Pro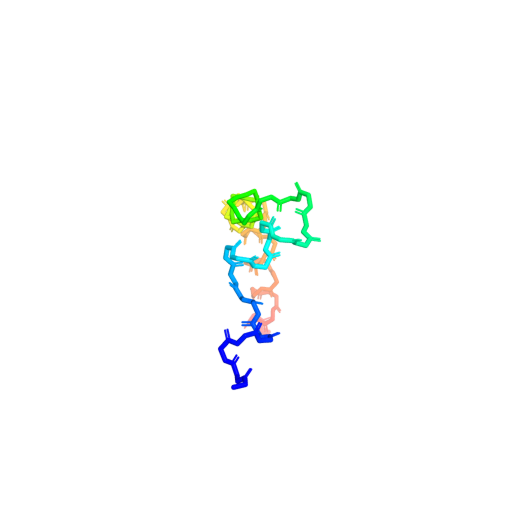tein AF-A0A3C1LXL1-F1 (afdb_monomer)

pLDDT: mean 87.06, std 11.97, range [51.94, 96.19]

Foldseek 3Di:
DVVPPDDDQQRCCVPPHPDGSVNVVVVVVCCVPDPVNVVVVVVVVCVVPVD

Secondary structure (DSSP, 8-state):
-HHHH---THHHHHHH-SS-HHHHHHHHHHHHH-HHHHHHHHHHHHHHH--

Nearest PDB structures (foldseek):
  1guu-assembly1_A  TM=4.890E-01  e=7.602E+00  Mus musculus

Mean predicted aligned error: 7.02 Å

Sequence (51 aa):
PEKSNIKRGKTFFNEFLDITYDDVDNYLSNLSESEDNIKVFNDLYNRVMNL

Radius of gyration: 17.74 Å; Cα contacts (8 Å, |Δi|>4): 15; chains: 1; bounding box: 43×22×42 Å

Solvent-accessible surface area (backbone atoms only — not comparable to full-atom values): 3109 Å² total; per-residue (Å²): 113,71,85,80,73,63,67,61,71,63,58,34,22,74,75,76,45,95,58,55,54,64,57,54,52,51,50,52,48,55,54,67,69,29,66,70,52,46,46,53,53,50,54,50,49,50,60,70,68,58,122

Structure (mmCIF, N/CA/C/O backbone):
data_AF-A0A3C1LXL1-F1
#
_entry.id   AF-A0A3C1LXL1-F1
#
loop_
_atom_site.group_PDB
_atom_site.id
_atom_site.type_symbol
_atom_site.label_atom_id
_atom_site.label_alt_id
_atom_site.label_comp_id
_atom_site.label_asym_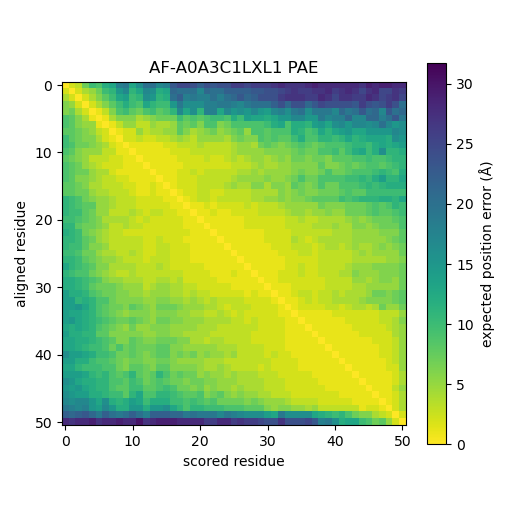id
_atom_site.label_entity_id
_atom_site.label_seq_id
_atom_site.pdbx_PDB_ins_code
_atom_site.Cartn_x
_atom_site.Cartn_y
_atom_site.Cartn_z
_atom_site.occupancy
_atom_site.B_iso_or_equiv
_atom_site.auth_seq_id
_atom_site.auth_comp_id
_atom_site.auth_asym_id
_atom_site.auth_atom_id
_atom_site.pdbx_PDB_model_num
ATOM 1 N N . PRO A 1 1 ? 28.080 -15.869 -5.840 1.00 55.12 1 PRO A N 1
ATOM 2 C CA . PRO A 1 1 ? 26.820 -16.551 -6.237 1.00 55.12 1 PRO A CA 1
ATOM 3 C C . PRO A 1 1 ? 25.552 -15.847 -5.722 1.00 55.12 1 PRO A C 1
ATOM 5 O O . PRO A 1 1 ? 24.635 -15.624 -6.500 1.00 55.12 1 PRO A O 1
ATOM 8 N N . GLU A 1 2 ? 25.499 -15.444 -4.446 1.00 51.94 2 GLU A N 1
ATOM 9 C CA . GLU A 1 2 ? 24.286 -14.829 -3.865 1.00 51.94 2 GLU A CA 1
ATOM 10 C C . GLU A 1 2 ? 23.914 -13.468 -4.478 1.00 51.94 2 GLU A C 1
ATOM 12 O O . GLU A 1 2 ? 22.736 -13.177 -4.659 1.00 51.94 2 GLU A O 1
ATOM 17 N N . LYS A 1 3 ? 24.906 -12.659 -4.876 1.00 56.84 3 LYS A N 1
ATOM 18 C CA . LYS A 1 3 ? 24.678 -11.332 -5.480 1.00 56.84 3 LYS A CA 1
ATOM 19 C C . LYS A 1 3 ? 24.193 -11.358 -6.938 1.00 56.84 3 LYS A C 1
ATOM 21 O O . LYS A 1 3 ? 23.717 -10.335 -7.412 1.00 56.84 3 LYS A O 1
ATOM 26 N N . SER A 1 4 ? 24.332 -12.476 -7.659 1.00 62.78 4 SER A N 1
ATOM 27 C CA . SER A 1 4 ? 23.924 -12.557 -9.074 1.00 62.78 4 SER A CA 1
ATOM 28 C C . SER A 1 4 ? 22.509 -13.101 -9.261 1.00 62.78 4 SER A C 1
ATOM 30 O O . SER A 1 4 ? 21.845 -12.721 -10.219 1.00 62.78 4 SER A O 1
ATOM 32 N N . ASN A 1 5 ? 22.046 -13.965 -8.351 1.00 65.69 5 ASN A N 1
ATOM 33 C CA . ASN A 1 5 ? 20.850 -14.782 -8.582 1.00 65.69 5 ASN A CA 1
ATOM 34 C C . ASN A 1 5 ? 19.618 -14.317 -7.796 1.00 65.69 5 ASN A C 1
ATOM 36 O O . ASN A 1 5 ? 18.504 -14.699 -8.135 1.00 65.69 5 ASN A O 1
ATOM 40 N N . ILE A 1 6 ? 19.793 -13.498 -6.755 1.00 72.94 6 ILE A N 1
ATOM 41 C CA . ILE A 1 6 ? 18.683 -12.990 -5.947 1.00 72.94 6 ILE A CA 1
ATOM 42 C C . ILE A 1 6 ? 18.478 -11.514 -6.287 1.00 72.94 6 ILE A C 1
ATOM 44 O O . ILE A 1 6 ? 19.132 -10.636 -5.723 1.00 72.94 6 ILE A O 1
ATOM 48 N N . LYS A 1 7 ? 17.573 -11.238 -7.230 1.00 75.19 7 LYS A N 1
ATOM 49 C CA . LYS A 1 7 ? 17.121 -9.873 -7.530 1.00 75.19 7 LYS A CA 1
ATOM 50 C C . LYS A 1 7 ? 15.938 -9.543 -6.616 1.00 75.19 7 LYS A C 1
ATOM 52 O O . LYS A 1 7 ? 14.979 -10.303 -6.551 1.00 75.19 7 LYS A O 1
ATOM 57 N N . ARG A 1 8 ? 16.033 -8.447 -5.859 1.00 80.75 8 ARG A N 1
ATOM 58 C CA . ARG A 1 8 ? 15.008 -7.970 -4.908 1.00 80.75 8 ARG A CA 1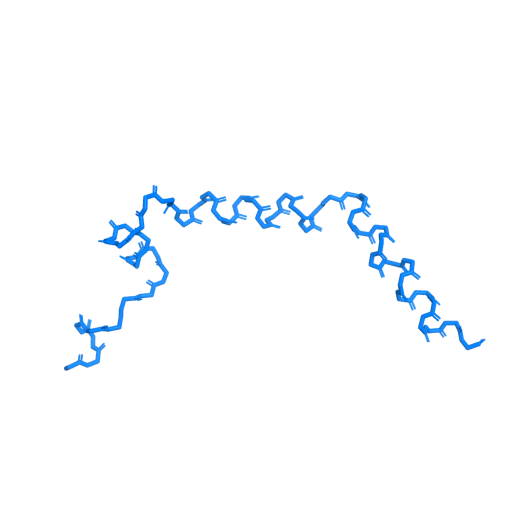
ATOM 59 C C . ARG A 1 8 ? 14.715 -6.497 -5.163 1.00 80.75 8 ARG A C 1
ATOM 61 O O . ARG A 1 8 ? 15.542 -5.802 -5.753 1.00 80.75 8 ARG A O 1
ATOM 68 N N . GLY A 1 9 ? 13.569 -6.025 -4.675 1.00 82.31 9 GLY A N 1
ATOM 69 C CA . GLY A 1 9 ? 13.157 -4.629 -4.824 1.00 82.31 9 GLY A CA 1
ATOM 70 C C . GLY A 1 9 ? 13.128 -4.212 -6.294 1.00 82.31 9 GLY A C 1
ATOM 71 O O . GLY A 1 9 ? 12.792 -5.015 -7.162 1.00 82.31 9 GLY A O 1
ATOM 72 N N . LYS A 1 10 ? 13.550 -2.981 -6.585 1.00 84.38 10 LYS A N 1
ATOM 73 C CA . LYS A 1 10 ? 13.461 -2.370 -7.920 1.00 84.38 10 LYS A CA 1
ATOM 74 C C . LYS A 1 10 ? 14.067 -3.211 -9.054 1.00 84.38 10 LYS A C 1
ATOM 76 O O . LYS A 1 10 ? 13.513 -3.250 -10.145 1.00 84.38 10 LYS A O 1
ATOM 81 N N . THR A 1 11 ? 15.164 -3.929 -8.804 1.00 86.25 11 THR A N 1
ATOM 82 C CA . THR A 1 11 ? 15.825 -4.751 -9.834 1.00 86.25 11 THR A CA 1
ATOM 83 C C . THR A 1 11 ? 14.983 -5.951 -10.271 1.00 86.25 11 THR A C 1
ATOM 85 O O . THR A 1 11 ? 15.032 -6.322 -11.436 1.00 86.25 11 THR A O 1
ATOM 88 N N . PHE A 1 12 ? 14.195 -6.547 -9.371 1.00 88.50 12 PHE A N 1
ATOM 89 C CA . PHE A 1 12 ? 13.290 -7.644 -9.732 1.00 88.50 12 PHE A CA 1
ATOM 90 C C . PHE A 1 12 ? 12.159 -7.159 -10.643 1.00 88.50 12 PHE A C 1
ATOM 92 O O . PHE A 1 12 ? 11.878 -7.785 -11.658 1.00 88.50 12 PHE A O 1
ATOM 99 N N . PHE A 1 13 ? 11.563 -6.015 -10.307 1.00 91.50 13 PHE A N 1
ATOM 100 C CA . PHE A 1 13 ? 10.474 -5.435 -11.087 1.00 91.50 13 PHE A CA 1
ATOM 101 C C . PHE A 1 13 ? 10.957 -5.054 -12.487 1.00 91.50 13 PHE A C 1
ATOM 103 O O . PHE A 1 13 ? 10.390 -5.512 -13.464 1.00 91.50 13 PHE A O 1
ATOM 110 N N . ASN A 1 14 ? 12.078 -4.336 -12.588 1.00 88.12 14 ASN A N 1
ATOM 111 C CA . ASN A 1 14 ? 12.595 -3.875 -13.878 1.00 88.12 14 ASN A CA 1
ATOM 112 C C . ASN A 1 14 ? 13.019 -5.002 -14.835 1.00 88.12 14 ASN A C 1
ATOM 114 O O . ASN A 1 14 ? 12.979 -4.812 -16.045 1.00 88.12 14 ASN A O 1
ATOM 118 N N . GLU A 1 15 ? 13.524 -6.124 -14.313 1.00 89.19 15 GLU A N 1
ATOM 119 C CA . GLU A 1 15 ? 14.062 -7.208 -15.149 1.00 89.19 15 GLU A CA 1
ATOM 120 C C . GLU A 1 15 ? 13.014 -8.275 -15.500 1.00 89.19 15 GLU A C 1
ATOM 122 O O . GLU A 1 15 ? 13.181 -8.964 -16.504 1.00 89.19 15 GLU A O 1
ATOM 127 N N . PHE A 1 16 ? 11.964 -8.440 -14.686 1.00 89.81 16 PHE A N 1
ATOM 128 C CA . PHE A 1 16 ? 11.062 -9.594 -14.794 1.00 89.81 16 PHE A CA 1
ATOM 129 C C . PHE A 1 16 ? 9.575 -9.253 -14.855 1.00 89.81 16 PHE A C 1
ATOM 131 O O . PHE A 1 16 ? 8.783 -10.156 -15.124 1.00 89.81 16 PHE A O 1
ATOM 138 N N . LEU A 1 17 ? 9.177 -8.009 -14.585 1.00 90.38 17 LEU A N 1
ATOM 139 C CA . LEU A 1 17 ? 7.776 -7.609 -14.525 1.00 90.38 17 LEU A CA 1
ATOM 140 C C . LEU A 1 17 ? 7.510 -6.392 -15.414 1.00 90.38 17 LEU A C 1
ATOM 142 O O . LEU A 1 17 ? 8.360 -5.526 -15.583 1.00 90.38 17 LEU A O 1
ATOM 146 N N . ASP A 1 18 ? 6.282 -6.304 -15.917 1.00 93.06 18 ASP A N 1
ATOM 147 C CA . ASP A 1 18 ? 5.820 -5.137 -16.680 1.00 93.06 18 ASP A CA 1
ATOM 148 C C . ASP A 1 18 ? 5.307 -4.004 -15.773 1.00 93.06 18 ASP A C 1
ATOM 150 O O . ASP A 1 18 ? 5.155 -2.867 -16.212 1.00 93.06 18 ASP A O 1
ATOM 154 N N . ILE A 1 19 ? 5.031 -4.311 -14.501 1.00 93.69 19 ILE A N 1
ATOM 155 C CA . ILE A 1 19 ? 4.619 -3.340 -13.484 1.00 93.69 19 ILE A CA 1
ATOM 156 C C . ILE A 1 19 ? 5.845 -2.785 -12.763 1.00 93.69 19 ILE A C 1
ATOM 158 O O . ILE A 1 19 ? 6.786 -3.525 -12.457 1.00 93.69 19 ILE A O 1
ATOM 162 N N . THR A 1 20 ? 5.841 -1.489 -12.457 1.00 92.12 20 THR A N 1
ATOM 163 C CA . THR A 1 20 ? 6.950 -0.884 -11.719 1.00 92.12 20 THR A CA 1
ATOM 164 C C . THR A 1 20 ? 6.802 -1.114 -10.216 1.00 92.12 20 THR A C 1
ATOM 166 O O . THR A 1 20 ? 5.710 -1.336 -9.692 1.00 92.12 20 THR A O 1
ATOM 169 N N . TYR A 1 21 ? 7.923 -1.050 -9.495 1.00 90.06 21 TYR A N 1
ATOM 170 C CA . TYR A 1 21 ? 7.895 -1.088 -8.032 1.00 90.06 21 TYR A CA 1
ATOM 171 C C . TYR A 1 21 ? 7.041 0.056 -7.459 1.00 90.06 21 TYR A C 1
ATOM 173 O O . TYR A 1 21 ? 6.275 -0.156 -6.523 1.00 90.06 21 TYR A O 1
ATOM 181 N N . ASP A 1 22 ? 7.142 1.240 -8.065 1.00 92.31 22 ASP A N 1
ATOM 182 C CA . ASP A 1 22 ? 6.458 2.451 -7.614 1.00 92.31 22 ASP A CA 1
ATOM 183 C C . ASP A 1 22 ? 4.932 2.333 -7.809 1.00 92.31 22 ASP A C 1
ATOM 185 O O . ASP A 1 22 ? 4.168 2.817 -6.981 1.00 92.31 22 ASP A O 1
ATOM 189 N N . ASP A 1 23 ? 4.460 1.626 -8.844 1.00 93.62 23 ASP A N 1
ATOM 190 C CA . ASP A 1 23 ? 3.023 1.366 -9.037 1.00 93.62 23 ASP A CA 1
ATOM 191 C C . ASP A 1 23 ? 2.438 0.517 -7.903 1.00 93.62 23 ASP A C 1
ATOM 193 O O . ASP A 1 23 ? 1.346 0.800 -7.405 1.00 93.62 23 ASP A O 1
ATOM 197 N N . VAL A 1 24 ? 3.171 -0.516 -7.473 1.00 92.50 24 VAL A N 1
ATOM 198 C CA . VAL A 1 24 ? 2.759 -1.359 -6.343 1.00 92.50 24 VAL A CA 1
ATOM 199 C C . VAL A 1 24 ? 2.806 -0.573 -5.039 1.00 92.50 24 VAL A C 1
ATOM 201 O O . VAL A 1 24 ? 1.866 -0.657 -4.252 1.00 92.50 24 VAL A O 1
ATOM 204 N N . ASP A 1 25 ? 3.863 0.207 -4.823 1.00 91.69 25 ASP A N 1
ATOM 205 C CA . ASP A 1 25 ? 4.021 1.047 -3.635 1.00 91.69 25 ASP A CA 1
ATOM 206 C C . ASP A 1 25 ? 2.878 2.068 -3.508 1.00 91.69 25 ASP A C 1
ATOM 208 O O . ASP A 1 25 ? 2.213 2.143 -2.472 1.00 91.69 25 ASP A O 1
ATOM 212 N N . ASN A 1 26 ? 2.559 2.768 -4.600 1.00 95.00 26 ASN A N 1
ATOM 213 C CA . ASN A 1 26 ? 1.445 3.713 -4.663 1.00 95.00 26 ASN A CA 1
ATOM 214 C C . ASN A 1 26 ? 0.098 3.022 -4.435 1.00 95.00 26 ASN A C 1
ATOM 216 O O . ASN A 1 26 ? -0.738 3.526 -3.684 1.00 95.00 26 ASN A O 1
ATOM 220 N N . TYR A 1 27 ? -0.133 1.865 -5.064 1.00 94.50 27 TYR A N 1
ATOM 221 C CA . TYR A 1 27 ? -1.371 1.112 -4.875 1.00 94.50 27 TYR A CA 1
ATOM 222 C C . TYR A 1 27 ? -1.560 0.694 -3.414 1.00 94.50 27 TYR A C 1
ATOM 224 O O . TYR A 1 27 ? -2.635 0.900 -2.852 1.00 94.50 27 TYR A O 1
ATOM 232 N N . LEU A 1 28 ? -0.523 0.129 -2.790 1.00 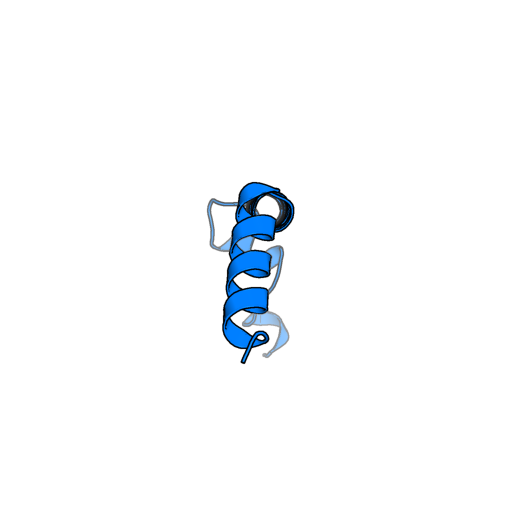92.94 28 LEU A N 1
ATOM 233 C CA . LEU A 1 28 ? -0.584 -0.320 -1.401 1.00 92.94 28 LEU A CA 1
ATOM 234 C C . LEU A 1 28 ? -0.748 0.852 -0.432 1.00 92.94 28 LEU A C 1
ATOM 236 O O . LEU A 1 28 ? -1.545 0.740 0.498 1.00 92.94 28 LEU A O 1
ATOM 240 N N . SER A 1 29 ? -0.065 1.971 -0.680 1.00 92.62 29 SER A N 1
ATOM 241 C CA . SER A 1 29 ? -0.209 3.196 0.114 1.00 92.62 29 SER A CA 1
ATOM 242 C C . SER A 1 29 ? -1.650 3.700 0.060 1.00 92.62 29 SER A C 1
ATOM 244 O O . SER A 1 29 ? -2.312 3.759 1.094 1.00 92.62 29 SER A O 1
ATOM 246 N N . ASN A 1 30 ? -2.193 3.897 -1.147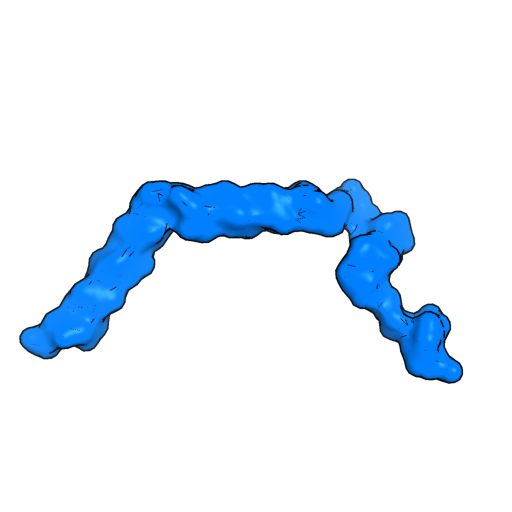 1.00 94.31 30 ASN A N 1
ATOM 247 C CA . ASN A 1 30 ? -3.580 4.326 -1.352 1.00 94.31 30 ASN A CA 1
ATOM 248 C C . ASN A 1 30 ? -4.596 3.362 -0.723 1.00 94.31 30 ASN A C 1
ATOM 250 O O . ASN A 1 30 ? -5.593 3.789 -0.142 1.00 94.31 30 ASN A O 1
ATOM 254 N N . LEU A 1 31 ? -4.357 2.053 -0.832 1.00 93.31 31 LEU A N 1
ATOM 255 C CA . LEU A 1 31 ? -5.214 1.043 -0.221 1.00 93.31 31 LEU A CA 1
ATOM 256 C C . LEU A 1 31 ? -5.181 1.146 1.309 1.00 93.31 31 LEU A C 1
ATOM 258 O O . LEU A 1 31 ? -6.231 1.088 1.945 1.00 93.31 31 LEU A O 1
ATOM 262 N N . SER A 1 32 ? -3.994 1.289 1.899 1.00 88.69 32 SER A N 1
ATOM 263 C CA . SER A 1 32 ? -3.814 1.327 3.354 1.00 88.69 32 SER A CA 1
ATOM 264 C C . SER A 1 32 ? -4.318 2.623 3.993 1.00 88.69 32 SER A C 1
ATOM 266 O O . SER A 1 32 ? -4.791 2.600 5.127 1.00 88.69 32 SER A O 1
ATOM 268 N N . GLU A 1 33 ? -4.266 3.727 3.249 1.00 91.50 33 GLU A N 1
ATOM 269 C CA . GLU A 1 33 ? -4.699 5.057 3.688 1.00 91.50 33 GLU A CA 1
ATOM 270 C C . GLU A 1 33 ? -6.174 5.342 3.362 1.00 91.50 33 GLU A C 1
ATOM 272 O O . GLU A 1 33 ? -6.717 6.366 3.771 1.00 91.50 33 GLU A O 1
ATOM 277 N N . SER A 1 34 ? -6.851 4.435 2.651 1.00 95.12 34 SER A N 1
ATOM 278 C CA . SER A 1 34 ? -8.281 4.552 2.369 1.00 95.12 34 SER A CA 1
ATOM 279 C C . SER A 1 34 ? -9.091 4.551 3.666 1.00 95.12 34 SER A C 1
ATOM 281 O O . SER A 1 34 ? -9.056 3.587 4.435 1.00 95.12 34 SER A O 1
ATOM 283 N N . GLU A 1 35 ? -9.875 5.610 3.877 1.00 95.38 35 GLU A N 1
ATOM 284 C CA . GLU A 1 35 ? -10.741 5.760 5.054 1.00 95.38 35 GLU A CA 1
ATOM 285 C C . GLU A 1 35 ? -11.701 4.573 5.227 1.00 95.38 35 GLU A C 1
ATOM 287 O O . GLU A 1 35 ? -11.892 4.092 6.345 1.00 95.38 35 GLU A O 1
ATOM 292 N N . ASP A 1 36 ? -12.247 4.048 4.125 1.00 95.31 36 ASP A N 1
ATOM 293 C CA . ASP A 1 36 ? -13.130 2.879 4.134 1.00 95.31 36 ASP A CA 1
ATOM 294 C C . ASP A 1 36 ? -12.403 1.627 4.638 1.00 95.31 36 ASP A C 1
ATOM 296 O O . ASP A 1 36 ? -12.923 0.894 5.484 1.00 95.31 36 ASP A O 1
ATOM 300 N N . ASN A 1 37 ? -11.173 1.396 4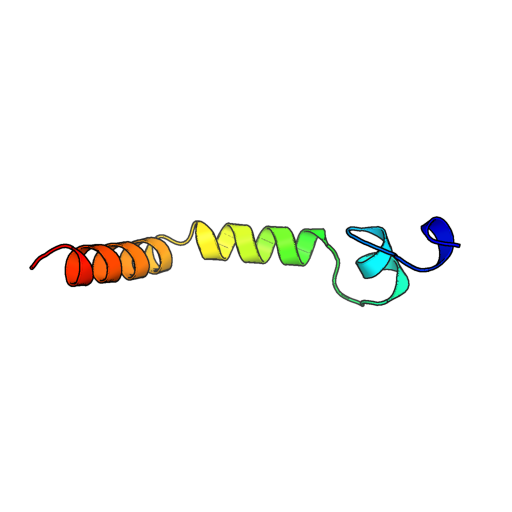.170 1.00 92.62 37 ASN A N 1
ATOM 301 C CA . ASN A 1 37 ? -10.374 0.258 4.619 1.00 92.62 37 ASN A CA 1
ATOM 302 C C . ASN A 1 37 ? -9.983 0.408 6.089 1.00 92.62 37 ASN A C 1
ATOM 304 O O . ASN A 1 37 ? -10.155 -0.534 6.866 1.00 92.62 37 ASN A O 1
ATOM 308 N N . ILE A 1 38 ? -9.532 1.597 6.499 1.00 94.56 38 ILE A N 1
ATOM 309 C CA . ILE A 1 38 ? -9.224 1.907 7.901 1.00 94.56 38 ILE A CA 1
ATOM 310 C C . ILE A 1 38 ? -10.451 1.641 8.780 1.00 94.56 38 ILE A C 1
ATOM 312 O O . ILE A 1 38 ? -10.336 1.018 9.839 1.00 94.56 38 ILE A O 1
ATOM 316 N N . LYS A 1 39 ? -11.643 2.045 8.331 1.00 96.19 39 LYS A N 1
ATOM 317 C CA . LYS A 1 39 ? -12.896 1.790 9.041 1.00 96.19 39 LYS A CA 1
ATOM 318 C C . LYS A 1 39 ? -13.172 0.294 9.193 1.00 96.19 39 LYS A C 1
ATOM 320 O O . LYS A 1 39 ? -13.489 -0.137 10.297 1.00 96.19 39 LYS A O 1
ATOM 325 N N . VAL A 1 40 ? -13.019 -0.504 8.135 1.00 94.69 40 VAL A N 1
ATOM 326 C CA . VAL A 1 40 ? -13.208 -1.966 8.204 1.00 94.69 40 VAL A CA 1
ATOM 327 C C . VAL A 1 40 ? -12.254 -2.604 9.216 1.00 94.69 40 VAL A C 1
ATOM 329 O O . VAL A 1 40 ? -12.678 -3.441 10.017 1.00 94.69 40 VAL A O 1
ATOM 332 N N . PHE A 1 41 ? -10.984 -2.191 9.226 1.00 93.25 41 PHE A N 1
ATOM 333 C CA . PHE A 1 41 ? -10.010 -2.680 10.204 1.00 93.25 41 PHE A CA 1
ATOM 334 C C . PHE A 1 41 ? -10.369 -2.270 11.637 1.00 93.25 41 PHE A C 1
ATOM 336 O O . PHE A 1 41 ? -10.311 -3.109 12.537 1.00 93.25 41 PHE A O 1
ATOM 343 N N . ASN A 1 42 ? -10.795 -1.024 11.852 1.00 94.25 42 ASN A N 1
ATOM 344 C CA . ASN A 1 42 ? -11.236 -0.543 13.163 1.00 94.25 42 ASN A CA 1
ATOM 345 C C . ASN A 1 42 ? -12.494 -1.272 13.652 1.00 94.25 42 ASN A C 1
ATOM 347 O O . ASN A 1 42 ? -12.563 -1.661 14.817 1.00 94.25 42 ASN A O 1
ATOM 351 N N . ASP A 1 43 ? -13.469 -1.505 12.775 1.00 95.62 43 ASP A N 1
ATOM 352 C CA . ASP A 1 43 ? -14.692 -2.244 13.099 1.00 95.62 43 ASP A CA 1
ATOM 353 C C . ASP A 1 43 ? -14.369 -3.693 13.489 1.00 95.62 43 ASP A C 1
ATOM 355 O O . ASP A 1 43 ? -14.905 -4.212 14.473 1.00 95.62 43 ASP A O 1
ATOM 359 N N . LEU A 1 44 ? -13.449 -4.339 12.764 1.00 95.44 44 LEU A N 1
ATOM 360 C CA . LEU A 1 44 ? -12.964 -5.674 13.107 1.00 95.44 44 LEU A CA 1
ATOM 361 C C . LEU A 1 44 ? -12.241 -5.680 14.456 1.00 95.44 44 LE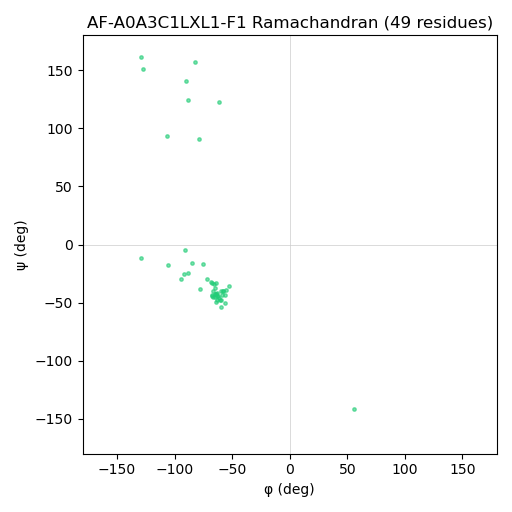U A C 1
ATOM 363 O O . LEU A 1 44 ? -12.531 -6.531 15.295 1.00 95.44 44 LEU A O 1
ATOM 367 N N . TYR A 1 45 ? -11.325 -4.736 14.677 1.00 94.56 45 TYR A N 1
ATOM 368 C CA . TYR A 1 45 ? -10.607 -4.595 15.942 1.00 94.56 45 TYR A CA 1
ATOM 369 C C . TYR A 1 45 ? -11.581 -4.425 17.111 1.00 94.56 45 TYR A C 1
ATOM 371 O O . TYR A 1 45 ? -11.517 -5.181 18.078 1.00 94.56 45 TYR A O 1
ATOM 379 N N . ASN A 1 46 ? -12.535 -3.501 16.987 1.00 96.00 46 ASN A N 1
ATOM 380 C CA . ASN A 1 46 ? -13.565 -3.265 17.993 1.00 96.00 46 ASN A CA 1
ATOM 381 C C . ASN A 1 46 ? -14.404 -4.519 18.237 1.00 96.00 46 ASN A C 1
ATOM 383 O O . ASN A 1 46 ? -14.715 -4.824 19.380 1.00 96.00 46 ASN A O 1
ATOM 387 N N . ARG A 1 47 ? -14.744 -5.285 17.197 1.00 95.81 47 ARG A N 1
ATOM 388 C CA . ARG A 1 47 ? -15.479 -6.547 17.349 1.00 95.81 47 ARG A CA 1
ATOM 389 C C . ARG A 1 47 ? -14.687 -7.613 18.109 1.00 95.81 47 ARG A C 1
ATOM 391 O O . ARG A 1 47 ? -15.291 -8.396 18.829 1.00 95.81 47 ARG A O 1
ATOM 398 N N . VAL A 1 48 ? -13.375 -7.694 17.902 1.00 95.31 48 VAL A N 1
ATOM 399 C CA . VAL A 1 48 ? -12.518 -8.685 18.575 1.00 95.31 48 VAL A CA 1
ATOM 400 C C . VAL A 1 48 ? -12.219 -8.269 20.015 1.00 95.31 48 VAL A C 1
ATOM 402 O O . VAL A 1 48 ? -12.164 -9.123 20.894 1.00 95.31 48 VAL A O 1
ATOM 405 N N . MET A 1 49 ? -12.013 -6.971 20.248 1.00 93.81 49 MET A N 1
ATOM 406 C CA . MET A 1 49 ? -11.604 -6.439 21.550 1.00 93.81 49 MET A CA 1
ATOM 407 C C . MET A 1 49 ? -12.773 -6.108 22.477 1.00 93.81 49 MET A C 1
ATOM 409 O O . MET A 1 49 ? -12.594 -6.130 23.694 1.00 93.81 49 MET A O 1
ATOM 413 N N . ASN A 1 50 ? -13.963 -5.833 21.941 1.00 69.69 50 ASN A N 1
ATOM 414 C CA . ASN A 1 50 ? -15.181 -5.784 22.743 1.00 69.69 50 ASN A CA 1
ATOM 415 C C . ASN A 1 50 ? -15.647 -7.222 23.008 1.00 69.69 50 ASN A C 1
ATOM 417 O O . ASN A 1 50 ? -16.372 -7.802 22.199 1.00 69.69 50 ASN A O 1
ATOM 421 N N . LEU A 1 51 ? -15.173 -7.779 24.129 1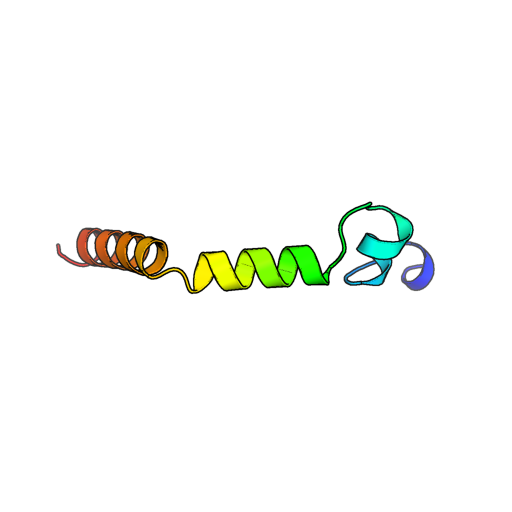.00 58.62 51 LEU A N 1
ATOM 422 C CA . LEU A 1 51 ? -15.750 -8.953 24.795 1.00 58.62 51 LEU A CA 1
ATOM 423 C C . LEU A 1 5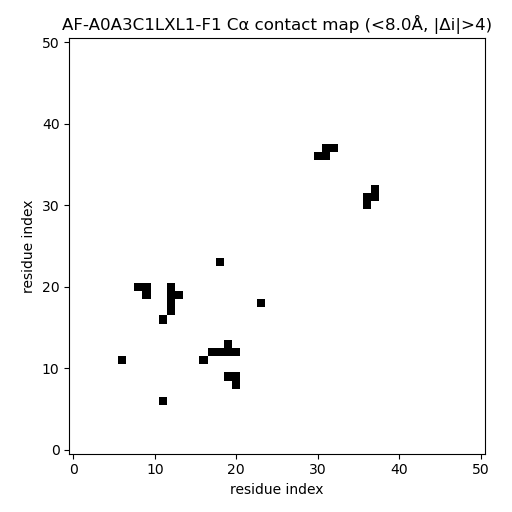1 ? -17.232 -8.732 25.121 1.00 58.62 51 LEU A C 1
ATOM 425 O O . LEU A 1 51 ? -17.552 -7.656 25.679 1.00 58.62 51 LEU A O 1
#